Protein AF-A0AAN5DGJ1-F1 (afdb_monomer_lite)

Radius of gyration: 16.54 Å; chains: 1; bounding box: 29×53×46 Å

pLDDT: mean 71.5, std 17.16, range [38.69, 92.94]

InterPro domains:
  IPR005049 STELLO-like [PF03385] (1-122)
  IPR005049 STELLO-like [PTHR31362] (1-130)

Foldseek 3Di:
DEEEEELAAQQECQQVVCVQPVVPDVAYEYEYAQDHPDPCSVPDDGDDDPADRHPVDDGHDDDHHYHHDDCVCSVSSPNRCVSVVVVVVVVDPPDPDYDYHYPVDDDDPPDDDPPVPDDDDDPPPPPDDD

Organism: NCBI:txid1317129

Sequence (130 aa):
VAIVTSNYQWRMGMGMLQRMYEAHFGMLIFCGHYPKQGPESRNEKYPQGMAEDDYLYPHLKRPINYIDLSNEEVRQGFLMYYCLAKVEEMKLQNVKGYLMFSDDLILNFWNSIGLNVVQGTRRANVDNQW

Secondary structure (DSSP, 8-state):
-EEEEESS---S-HHHHHHHHTTTSS-EEEEEE-S-SSGGGGT----S-SSSS--SSPPPPSS-EEEEEPTTTSBTTB-TTHHHHHHHHTT-TT----EEEETT----TTS---TTS--PPPPP------

Structure (mmCIF, N/CA/C/O backbone):
data_AF-A0AAN5DGJ1-F1
#
_entry.id   AF-A0AAN5DGJ1-F1
#
loop_
_atom_site.group_PDB
_atom_site.id
_atom_site.type_symbol
_atom_site.label_atom_id
_atom_site.label_alt_id
_atom_site.label_comp_id
_atom_site.label_asym_id
_atom_site.label_entity_id
_atom_site.label_seq_id
_atom_site.pdbx_PDB_ins_code
_atom_site.Cartn_x
_atom_site.Cartn_y
_atom_site.Cartn_z
_atom_site.occupancy
_atom_site.B_iso_or_equiv
_atom_site.auth_seq_id
_atom_site.auth_comp_id
_atom_site.auth_asym_id
_atom_site.auth_atom_id
_atom_site.pdbx_PDB_model_num
ATOM 1 N N . VAL A 1 1 ? -7.997 -2.389 7.927 1.00 90.56 1 VAL A N 1
ATOM 2 C CA . VAL A 1 1 ? -7.571 -2.684 6.538 1.00 90.56 1 VAL A CA 1
ATOM 3 C C . VAL A 1 1 ? -6.070 -2.483 6.464 1.00 90.56 1 VAL A C 1
ATOM 5 O O . VAL A 1 1 ? -5.594 -1.512 7.042 1.00 90.56 1 VAL A O 1
ATOM 8 N N . ALA A 1 2 ? -5.339 -3.395 5.831 1.00 91.25 2 ALA A N 1
ATOM 9 C CA . ALA A 1 2 ? -3.913 -3.230 5.565 1.00 91.25 2 ALA A CA 1
ATOM 10 C C . ALA A 1 2 ? -3.693 -2.738 4.132 1.00 91.25 2 ALA A C 1
ATOM 12 O O . ALA A 1 2 ? -4.303 -3.266 3.202 1.00 91.25 2 ALA A O 1
ATOM 13 N N . ILE A 1 3 ? -2.823 -1.746 3.974 1.00 92.06 3 ILE A N 1
ATOM 14 C CA . ILE A 1 3 ? -2.438 -1.154 2.694 1.00 92.06 3 ILE A CA 1
ATOM 15 C C . ILE A 1 3 ? -0.947 -1.425 2.517 1.00 92.06 3 ILE A C 1
ATOM 17 O O . ILE A 1 3 ? -0.132 -0.863 3.240 1.00 92.06 3 ILE A O 1
ATOM 21 N N . VAL A 1 4 ? -0.587 -2.310 1.598 1.00 90.44 4 VAL A N 1
ATOM 22 C CA . VAL A 1 4 ? 0.808 -2.643 1.294 1.00 90.44 4 VAL A CA 1
ATOM 23 C C . VAL A 1 4 ? 1.214 -1.841 0.068 1.00 90.44 4 VAL A C 1
ATOM 25 O O . VAL A 1 4 ? 0.633 -2.027 -1.001 1.00 90.44 4 VAL A O 1
ATOM 28 N N . THR A 1 5 ? 2.186 -0.948 0.214 1.00 88.25 5 THR A N 1
ATOM 29 C CA . THR A 1 5 ? 2.639 -0.069 -0.866 1.00 88.25 5 THR A CA 1
ATOM 30 C C . THR A 1 5 ? 4.012 -0.458 -1.370 1.00 88.25 5 THR A C 1
ATOM 32 O O . THR A 1 5 ? 4.842 -0.849 -0.562 1.00 88.25 5 THR A O 1
ATOM 35 N N . SER A 1 6 ? 4.277 -0.281 -2.662 1.00 80.69 6 SER A N 1
ATOM 36 C CA . SER A 1 6 ? 5.645 -0.259 -3.184 1.00 80.69 6 SER A CA 1
ATOM 37 C C . SER A 1 6 ? 5.892 1.022 -3.958 1.00 80.69 6 SER A C 1
ATOM 39 O O . SER A 1 6 ? 5.041 1.453 -4.740 1.00 80.69 6 SER A O 1
ATOM 41 N N . ASN A 1 7 ? 7.041 1.649 -3.706 1.00 74.75 7 ASN A N 1
ATOM 42 C CA . ASN A 1 7 ? 7.464 2.848 -4.426 1.00 74.75 7 ASN A CA 1
ATOM 43 C C . ASN A 1 7 ? 8.010 2.530 -5.830 1.00 74.75 7 ASN A C 1
ATOM 45 O O . ASN A 1 7 ? 8.073 3.421 -6.683 1.00 74.75 7 ASN A O 1
ATOM 49 N N . TYR A 1 8 ? 8.338 1.264 -6.085 1.00 70.56 8 TYR A N 1
ATOM 50 C CA . TYR A 1 8 ? 8.698 0.736 -7.392 1.00 70.56 8 TYR A CA 1
ATOM 51 C C . TYR A 1 8 ? 7.604 -0.181 -7.945 1.00 70.56 8 TYR A C 1
ATOM 53 O O . TYR A 1 8 ? 6.603 -0.495 -7.303 1.00 70.56 8 TYR A O 1
ATOM 61 N N . GLN A 1 9 ? 7.789 -0.603 -9.192 1.00 71.81 9 GLN A N 1
ATOM 62 C CA . GLN A 1 9 ? 6.912 -1.591 -9.802 1.00 71.81 9 GLN A CA 1
ATOM 63 C C . GLN A 1 9 ? 7.001 -2.919 -9.037 1.00 71.81 9 GLN A C 1
ATOM 65 O O . GLN A 1 9 ? 8.098 -3.445 -8.832 1.00 71.81 9 GLN A O 1
ATOM 70 N N . TRP A 1 10 ? 5.849 -3.505 -8.706 1.00 74.00 10 TRP A N 1
ATOM 71 C CA . TRP A 1 10 ? 5.782 -4.854 -8.148 1.00 74.00 10 TRP A CA 1
ATOM 72 C C . TRP A 1 10 ? 6.399 -5.873 -9.113 1.00 74.00 10 TRP A C 1
ATOM 74 O O . TRP A 1 10 ? 5.901 -6.074 -10.221 1.00 74.00 10 TRP A O 1
ATOM 84 N N . ARG A 1 11 ? 7.487 -6.517 -8.682 1.00 68.00 11 ARG A N 1
ATOM 85 C CA . ARG A 1 11 ? 8.168 -7.585 -9.438 1.00 68.00 11 ARG A CA 1
ATOM 86 C C . ARG A 1 11 ? 8.153 -8.935 -8.729 1.00 68.00 11 ARG A C 1
ATOM 88 O O . ARG A 1 11 ? 8.169 -9.960 -9.394 1.00 68.00 11 ARG A O 1
ATOM 95 N N . MET A 1 12 ? 8.122 -8.933 -7.399 1.00 72.88 12 MET A N 1
ATOM 96 C CA . MET A 1 12 ? 8.199 -10.136 -6.571 1.00 72.88 12 MET A CA 1
ATOM 97 C C . MET A 1 12 ? 7.623 -9.879 -5.174 1.00 72.88 12 MET A C 1
ATOM 99 O O . MET A 1 12 ? 7.368 -8.737 -4.792 1.00 72.88 12 MET A O 1
ATOM 103 N N . GLY A 1 13 ? 7.411 -10.941 -4.404 1.00 79.12 13 GLY A N 1
ATOM 104 C CA . GLY A 1 13 ? 7.112 -10.900 -2.974 1.00 79.12 13 GLY A CA 1
ATOM 105 C C . GLY A 1 13 ? 5.645 -10.654 -2.625 1.00 79.12 13 GLY A C 1
ATOM 106 O O . GLY A 1 13 ? 5.245 -10.944 -1.498 1.00 79.12 13 GLY A O 1
ATOM 107 N N . MET A 1 14 ? 4.798 -10.210 -3.562 1.00 82.88 14 MET A N 1
ATOM 108 C CA . MET A 1 14 ? 3.378 -9.937 -3.278 1.00 82.88 14 MET A CA 1
ATOM 109 C C . MET A 1 14 ? 2.653 -11.153 -2.697 1.00 82.88 14 MET A C 1
ATOM 111 O O . MET A 1 14 ? 1.859 -11.013 -1.771 1.00 82.88 14 MET A O 1
ATOM 115 N N . GLY A 1 15 ? 2.921 -12.359 -3.207 1.00 83.88 15 GLY A N 1
ATOM 116 C CA . GLY A 1 15 ? 2.281 -13.570 -2.696 1.00 83.88 15 GLY A CA 1
ATOM 117 C C . GLY A 1 15 ? 2.781 -13.990 -1.308 1.00 83.88 15 GLY A C 1
ATOM 118 O O . GLY A 1 15 ? 2.012 -14.563 -0.529 1.00 83.88 15 GLY A O 1
ATOM 119 N N . MET A 1 16 ? 4.023 -13.654 -0.949 1.00 85.56 16 MET A N 1
ATOM 120 C CA . MET A 1 16 ? 4.521 -13.781 0.424 1.00 85.56 16 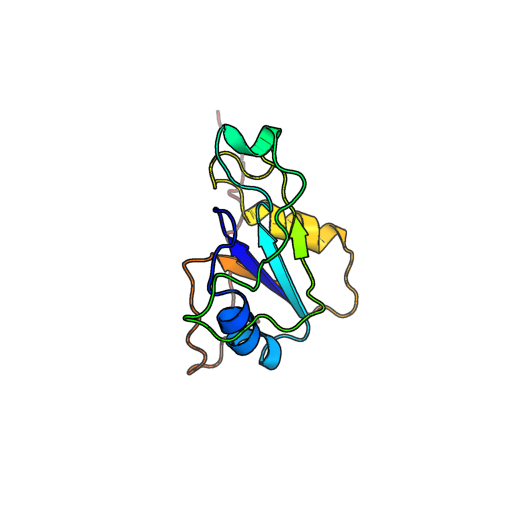MET A CA 1
ATOM 121 C C . MET A 1 16 ? 3.820 -12.774 1.343 1.00 85.56 16 MET A C 1
ATOM 123 O O . MET A 1 16 ? 3.233 -13.177 2.345 1.00 85.56 16 MET A O 1
ATOM 127 N N . LEU A 1 17 ? 3.803 -11.489 0.971 1.00 87.62 17 LEU A N 1
ATOM 128 C CA . LEU A 1 17 ? 3.156 -10.421 1.745 1.00 87.62 17 LEU A CA 1
ATOM 129 C C . LEU A 1 17 ? 1.654 -10.680 1.918 1.00 87.62 17 LEU A C 1
ATOM 131 O O . LEU A 1 17 ? 1.107 -10.459 2.996 1.00 87.62 17 LEU A O 1
ATOM 135 N N . GLN A 1 18 ? 0.996 -11.230 0.893 1.00 88.50 18 GLN A N 1
ATOM 136 C CA . GLN A 1 18 ? -0.388 -11.680 0.989 1.00 88.50 18 GLN A CA 1
ATOM 137 C C . GLN A 1 18 ? -0.549 -12.702 2.113 1.00 88.50 18 GLN A C 1
ATOM 139 O O . GLN A 1 18 ? -1.365 -12.490 3.000 1.00 88.50 18 GLN A O 1
ATOM 144 N N . ARG A 1 19 ? 0.253 -13.772 2.126 1.00 87.69 19 ARG A N 1
ATOM 145 C CA . ARG A 1 19 ? 0.164 -14.822 3.156 1.00 87.69 19 ARG A CA 1
ATOM 146 C C . ARG A 1 19 ? 0.484 -14.304 4.555 1.00 87.69 19 ARG A C 1
ATOM 148 O O . ARG A 1 19 ? -0.133 -14.752 5.514 1.00 87.69 19 ARG A O 1
ATOM 155 N N . MET A 1 20 ? 1.423 -13.367 4.668 1.00 86.56 20 MET A N 1
ATOM 156 C CA . MET A 1 20 ? 1.778 -12.764 5.951 1.00 86.56 20 MET A CA 1
ATOM 157 C C . MET A 1 20 ? 0.644 -11.919 6.528 1.00 86.56 20 MET A C 1
ATOM 159 O O . MET A 1 20 ? 0.416 -11.964 7.730 1.00 86.56 20 MET A O 1
ATOM 163 N N . TYR A 1 21 ? -0.067 -11.149 5.701 1.00 88.62 21 TYR A N 1
ATOM 164 C CA . TYR A 1 21 ? -1.018 -10.150 6.194 1.00 88.62 21 TYR A CA 1
ATOM 165 C C . TYR A 1 21 ? -2.493 -10.554 6.057 1.00 88.62 21 TYR A C 1
ATOM 167 O O . TYR A 1 21 ? -3.317 -10.062 6.829 1.00 88.62 21 TYR A O 1
ATOM 175 N N . GLU A 1 22 ? -2.855 -11.462 5.142 1.00 88.50 22 GLU A N 1
ATOM 176 C CA . GLU A 1 22 ? -4.258 -11.843 4.888 1.00 88.50 22 GLU A CA 1
ATOM 177 C C . GLU A 1 22 ? -4.955 -12.432 6.123 1.00 88.50 22 GLU A C 1
ATOM 179 O O . GLU A 1 22 ? -6.150 -12.226 6.309 1.00 88.50 22 GLU A O 1
ATOM 184 N N . ALA A 1 23 ? -4.209 -13.111 7.001 1.00 87.06 23 ALA A N 1
ATOM 185 C CA . ALA A 1 23 ? -4.751 -13.702 8.224 1.00 87.06 23 ALA A CA 1
ATOM 186 C C . ALA A 1 23 ? -4.961 -12.688 9.367 1.00 87.06 23 ALA A C 1
ATOM 188 O O . ALA A 1 23 ? -5.704 -12.966 10.307 1.00 87.06 23 ALA A O 1
ATOM 189 N N . HIS A 1 24 ? -4.310 -11.521 9.312 1.00 86.56 24 HIS A N 1
ATOM 190 C CA . HIS A 1 24 ? -4.300 -10.545 10.410 1.00 86.56 24 HIS A CA 1
ATOM 191 C C . HIS A 1 24 ? -5.187 -9.323 10.155 1.00 86.56 24 HIS A C 1
ATOM 193 O O . HIS A 1 24 ? -5.545 -8.610 11.094 1.00 86.56 24 HIS A O 1
ATOM 199 N N . PHE A 1 25 ? -5.576 -9.081 8.904 1.00 89.38 25 PHE A N 1
ATOM 200 C CA . PHE A 1 25 ? -6.410 -7.948 8.522 1.00 89.38 25 PHE A CA 1
ATOM 201 C C . PHE A 1 25 ? -7.645 -8.427 7.772 1.00 89.38 25 PHE A C 1
ATOM 203 O O . PHE A 1 25 ? -7.548 -9.226 6.852 1.00 89.38 25 PHE A O 1
ATOM 210 N N . GLY A 1 26 ? -8.810 -7.856 8.092 1.00 90.12 26 GLY A N 1
ATOM 211 C CA . GLY A 1 26 ? -10.055 -8.188 7.384 1.00 90.12 26 GLY A CA 1
ATOM 212 C C . GLY A 1 26 ? -10.056 -7.823 5.892 1.00 90.12 26 GLY A C 1
ATOM 213 O O . GLY A 1 26 ? -10.931 -8.263 5.158 1.00 90.12 26 GLY A O 1
ATOM 214 N N . MET A 1 27 ? -9.095 -7.012 5.440 1.00 92.50 27 MET A N 1
ATOM 215 C CA . MET A 1 27 ? -8.867 -6.704 4.031 1.00 92.50 27 MET A CA 1
ATOM 216 C C . MET A 1 27 ? -7.412 -6.285 3.832 1.00 92.50 27 MET A C 1
ATOM 218 O O . MET A 1 27 ? -6.890 -5.479 4.612 1.00 92.50 27 MET A O 1
ATOM 222 N N . LEU A 1 28 ? -6.808 -6.805 2.767 1.00 92.38 28 LEU A N 1
ATOM 223 C CA . LEU A 1 28 ? -5.488 -6.437 2.274 1.00 92.38 28 LEU A CA 1
ATOM 224 C C . LEU A 1 28 ? -5.640 -5.739 0.919 1.00 92.38 28 LEU A C 1
ATOM 226 O O . LEU A 1 28 ? -6.318 -6.269 0.033 1.00 92.38 28 LEU A O 1
ATOM 230 N N . ILE A 1 29 ? -5.029 -4.566 0.778 1.00 92.94 29 ILE A N 1
ATOM 231 C CA . ILE A 1 29 ? -4.995 -3.767 -0.448 1.00 92.94 29 ILE A CA 1
ATOM 232 C C . ILE A 1 29 ? -3.534 -3.570 -0.833 1.00 92.94 29 ILE A C 1
ATOM 234 O O . ILE A 1 29 ? -2.767 -2.989 -0.071 1.00 92.94 29 ILE A O 1
ATOM 238 N N . PHE A 1 30 ? -3.153 -4.045 -2.013 1.00 89.94 30 PHE A N 1
ATOM 239 C CA . PHE A 1 30 ? -1.871 -3.695 -2.612 1.00 89.94 30 PHE A CA 1
ATOM 240 C C . PHE A 1 30 ? -2.008 -2.365 -3.347 1.00 89.94 30 PHE A C 1
ATOM 242 O O . PHE A 1 30 ? -3.027 -2.105 -3.983 1.00 89.94 30 PHE A O 1
ATOM 249 N N . CYS A 1 31 ? -0.998 -1.514 -3.259 1.00 88.75 31 CYS A N 1
ATOM 250 C CA . CYS A 1 31 ? -0.992 -0.229 -3.937 1.00 88.75 31 CYS A CA 1
ATOM 251 C C . CYS A 1 31 ? 0.405 0.094 -4.469 1.00 88.75 31 CYS A C 1
ATOM 253 O O . CYS A 1 31 ? 1.413 -0.257 -3.860 1.00 88.75 31 CYS A O 1
ATOM 255 N N . GLY A 1 32 ? 0.479 0.715 -5.637 1.00 82.88 32 GLY A N 1
ATOM 256 C CA . GLY A 1 32 ? 1.745 1.056 -6.281 1.00 82.88 32 GLY A CA 1
ATOM 257 C C . GLY A 1 32 ? 1.556 1.290 -7.772 1.00 82.88 32 GLY A C 1
ATOM 258 O O . GLY A 1 32 ? 0.445 1.181 -8.289 1.00 82.88 32 GLY A O 1
ATOM 259 N N . HIS A 1 33 ? 2.642 1.605 -8.469 1.00 75.00 33 HIS A N 1
ATOM 260 C CA . HIS A 1 33 ? 2.605 1.836 -9.914 1.00 75.00 33 HIS A CA 1
ATOM 261 C C . HIS A 1 33 ? 2.674 0.510 -10.692 1.00 75.00 33 HIS A C 1
ATOM 263 O O . HIS A 1 33 ? 3.575 -0.302 -10.462 1.00 75.00 33 HIS A O 1
ATOM 269 N N . TYR A 1 34 ? 1.722 0.284 -11.604 1.00 60.84 34 TYR A N 1
ATOM 270 C CA . TYR A 1 34 ? 1.540 -0.972 -12.345 1.00 60.84 34 TYR A CA 1
ATOM 271 C C . TYR A 1 34 ? 1.740 -0.871 -13.872 1.00 60.84 34 TYR A C 1
ATOM 273 O O . TYR A 1 34 ? 1.195 -1.663 -14.646 1.00 60.84 34 TYR A O 1
ATOM 281 N N . PRO A 1 35 ? 2.556 0.063 -14.369 1.00 54.56 35 PRO A N 1
ATOM 282 C CA . PRO A 1 35 ? 3.573 -0.416 -15.320 1.00 54.56 35 PRO A CA 1
ATOM 283 C C . PRO A 1 35 ? 5.018 -0.012 -14.977 1.00 54.56 35 PRO A C 1
ATOM 285 O O . PRO A 1 35 ? 5.276 0.722 -14.031 1.00 54.56 35 PRO A O 1
ATOM 288 N N . LYS A 1 36 ? 5.997 -0.566 -15.714 1.00 50.41 36 LYS A N 1
ATOM 289 C CA . LYS A 1 36 ? 7.440 -0.290 -15.548 1.00 50.41 36 LYS A CA 1
ATOM 290 C C . LYS A 1 36 ? 7.701 1.214 -15.398 1.00 50.41 36 LYS A C 1
ATOM 292 O O . LYS A 1 36 ? 7.232 2.005 -16.207 1.00 50.41 36 LYS A O 1
ATOM 297 N N . GLN A 1 37 ? 8.529 1.615 -14.437 1.00 45.41 37 GLN A N 1
ATOM 298 C CA . GLN A 1 37 ? 9.161 2.935 -14.482 1.00 45.41 37 GLN A CA 1
ATOM 299 C C . GLN A 1 37 ? 10.378 2.834 -15.418 1.00 45.41 37 GLN A C 1
ATOM 301 O O . GLN A 1 37 ? 11.379 2.206 -15.083 1.00 45.41 37 GLN A O 1
ATOM 306 N N . GLY A 1 38 ? 10.266 3.380 -16.631 1.00 46.34 38 GLY A N 1
ATOM 307 C CA . GLY A 1 38 ? 11.339 3.403 -17.631 1.00 46.34 38 GLY A CA 1
ATOM 308 C C . GLY A 1 38 ? 10.857 3.929 -18.992 1.00 46.34 38 GLY A C 1
ATOM 309 O O . GLY A 1 38 ? 9.651 3.980 -19.219 1.00 46.34 38 GLY A O 1
ATOM 310 N N . PRO A 1 39 ? 11.752 4.315 -19.921 1.00 44.22 39 PRO A N 1
ATOM 311 C CA . PRO A 1 39 ? 11.375 4.853 -21.239 1.00 44.22 39 PRO A CA 1
ATOM 312 C C . PRO A 1 39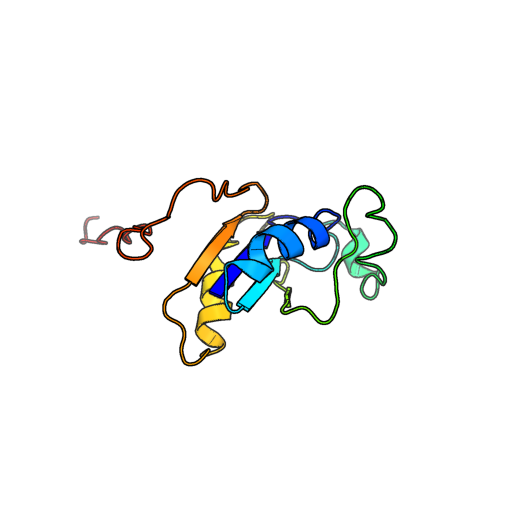 ? 10.460 3.930 -22.066 1.00 44.22 39 PRO A C 1
ATOM 314 O O . PRO A 1 39 ? 9.695 4.402 -22.906 1.00 44.22 39 PRO A O 1
ATOM 317 N N . GLU A 1 40 ? 10.519 2.623 -21.804 1.00 46.94 40 GLU A N 1
ATOM 318 C CA . GLU A 1 40 ? 9.783 1.567 -22.510 1.00 46.94 40 GLU A CA 1
ATOM 319 C C . GLU A 1 40 ? 8.325 1.402 -22.047 1.00 46.94 40 GLU A C 1
ATOM 321 O O . GLU A 1 40 ? 7.522 0.774 -22.737 1.00 46.94 40 GLU A O 1
ATOM 326 N N . SER A 1 41 ? 7.939 2.026 -20.929 1.00 47.00 41 SER A N 1
ATOM 327 C CA . SER A 1 41 ? 6.577 1.949 -20.376 1.00 47.00 41 SER A CA 1
ATOM 328 C C . SER A 1 41 ? 5.505 2.599 -21.250 1.00 47.00 41 SER A C 1
ATOM 330 O O . SER A 1 41 ? 4.314 2.390 -21.036 1.00 47.00 41 SER A O 1
ATOM 332 N N . ARG A 1 42 ? 5.921 3.364 -22.266 1.00 49.53 42 ARG A N 1
ATOM 333 C CA . ARG A 1 42 ? 5.032 3.990 -23.254 1.00 49.53 42 ARG A CA 1
ATOM 334 C C . ARG A 1 42 ? 4.505 3.011 -24.305 1.00 49.53 42 ARG A C 1
ATOM 336 O O . ARG A 1 42 ? 3.520 3.331 -24.963 1.00 49.53 42 ARG A O 1
ATOM 343 N N . ASN A 1 43 ? 5.154 1.855 -24.477 1.00 46.22 43 ASN A N 1
ATOM 344 C CA . ASN A 1 43 ? 4.921 0.964 -25.619 1.00 46.22 43 ASN A CA 1
ATOM 345 C C . ASN A 1 43 ? 4.386 -0.425 -25.235 1.00 46.22 43 ASN A C 1
ATOM 347 O O . ASN A 1 43 ? 3.881 -1.139 -26.101 1.00 46.22 43 ASN A O 1
ATOM 351 N N . GLU A 1 44 ? 4.460 -0.822 -23.964 1.00 43.81 44 GLU A N 1
ATOM 352 C CA . GLU A 1 44 ? 3.925 -2.106 -23.505 1.00 43.81 44 GLU A CA 1
ATOM 353 C C . GLU A 1 44 ? 2.467 -1.940 -23.050 1.00 43.81 44 GLU A C 1
ATOM 355 O O . GLU A 1 44 ? 2.174 -1.289 -22.047 1.00 43.81 44 GLU A O 1
ATOM 360 N N . LYS A 1 45 ? 1.525 -2.564 -23.776 1.00 45.00 45 LYS A N 1
ATOM 361 C CA . LYS A 1 45 ? 0.200 -2.863 -23.217 1.00 45.00 45 LYS A CA 1
ATOM 362 C C . LYS A 1 45 ? 0.427 -3.790 -22.029 1.00 45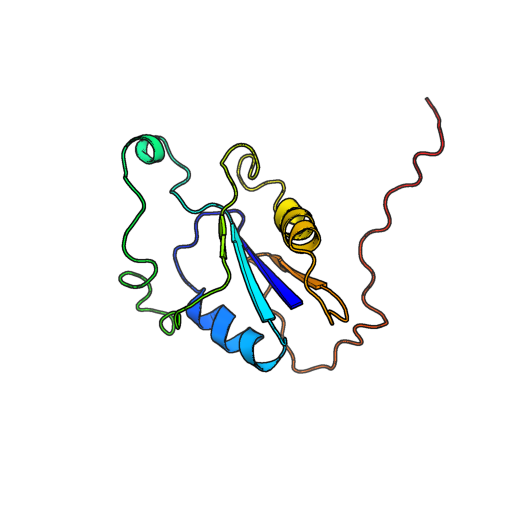.00 45 LYS A C 1
ATOM 364 O O . LYS A 1 45 ? 0.785 -4.936 -22.257 1.00 45.00 45 LYS A O 1
ATOM 369 N N . TYR A 1 46 ? 0.219 -3.253 -20.828 1.00 49.22 46 TYR A N 1
ATOM 370 C CA . TYR A 1 46 ? -0.030 -3.926 -19.548 1.00 49.22 46 TYR A CA 1
ATOM 371 C C . TYR A 1 46 ? 0.640 -5.303 -19.392 1.00 49.22 46 TYR A C 1
ATOM 373 O O . TYR A 1 46 ? 0.183 -6.261 -20.019 1.00 49.22 46 TYR A O 1
ATOM 381 N N . PRO A 1 47 ? 1.655 -5.474 -18.529 1.00 44.34 47 PRO A N 1
ATOM 382 C CA . PRO A 1 47 ? 2.296 -6.773 -18.399 1.00 44.34 47 PRO A CA 1
ATOM 383 C C . PRO A 1 47 ? 1.288 -7.825 -17.916 1.00 44.34 47 PRO A C 1
ATOM 385 O O . PRO A 1 47 ? 0.788 -7.780 -16.788 1.00 44.34 47 PRO A O 1
ATOM 388 N N . GLN A 1 48 ? 1.008 -8.797 -18.786 1.00 41.16 48 GLN A N 1
ATOM 389 C CA . GLN A 1 48 ? 0.563 -10.113 -18.354 1.00 41.16 48 GLN A CA 1
ATOM 390 C C . GLN A 1 48 ? 1.644 -10.682 -17.428 1.00 41.16 48 GLN A C 1
ATOM 392 O O . GLN A 1 48 ? 2.829 -10.565 -17.718 1.00 41.16 48 GLN A O 1
ATOM 397 N N . GLY A 1 49 ? 1.232 -11.278 -16.309 1.00 47.94 49 GLY A N 1
ATOM 398 C CA . GLY A 1 49 ? 2.148 -11.997 -15.423 1.00 47.94 49 GLY A CA 1
ATOM 399 C C . GLY A 1 49 ? 2.721 -11.175 -14.265 1.00 47.94 49 GLY A C 1
ATOM 400 O O . GLY A 1 49 ? 3.913 -10.920 -14.209 1.00 47.94 49 GLY A O 1
ATOM 401 N N . MET A 1 50 ? 1.912 -10.907 -13.231 1.00 50.28 50 MET A N 1
ATOM 402 C CA . MET A 1 50 ? 2.453 -10.819 -11.853 1.00 50.28 50 MET A CA 1
ATOM 403 C C . MET A 1 50 ? 2.597 -12.218 -11.223 1.00 50.28 50 MET A C 1
ATOM 405 O O . MET A 1 50 ? 2.238 -12.419 -10.065 1.00 50.28 50 MET A O 1
ATOM 409 N N . ALA A 1 51 ? 2.966 -13.228 -12.008 1.00 46.25 51 ALA A N 1
ATOM 410 C CA . ALA A 1 51 ? 2.943 -14.617 -11.550 1.00 46.25 51 ALA A CA 1
ATOM 411 C C . ALA A 1 51 ? 4.046 -15.493 -12.145 1.00 46.25 51 ALA A C 1
ATOM 413 O O . ALA A 1 51 ? 4.406 -16.470 -11.497 1.00 46.25 51 ALA A O 1
ATOM 414 N N . GLU A 1 52 ? 4.566 -15.175 -13.334 1.00 48.09 52 GLU A N 1
ATOM 415 C CA . GLU A 1 52 ? 5.483 -16.094 -14.020 1.00 48.09 52 GLU A CA 1
ATOM 416 C C . GLU A 1 52 ? 6.934 -15.980 -13.524 1.00 48.09 52 GLU A C 1
ATOM 418 O O . GLU A 1 52 ? 7.602 -17.004 -13.419 1.00 48.09 52 GLU A O 1
ATOM 423 N N . ASP A 1 53 ? 7.384 -14.792 -13.097 1.00 50.47 53 ASP A N 1
ATOM 424 C CA . ASP A 1 53 ? 8.794 -14.571 -12.721 1.00 50.47 53 ASP A CA 1
ATOM 425 C C . ASP A 1 53 ? 9.094 -14.669 -11.215 1.00 50.47 53 ASP A C 1
ATOM 427 O O . ASP A 1 53 ? 10.259 -14.705 -10.816 1.00 50.47 53 ASP A O 1
ATOM 431 N N . ASP A 1 54 ? 8.075 -14.748 -10.356 1.00 59.69 54 ASP A N 1
ATOM 432 C CA . ASP A 1 54 ? 8.279 -14.892 -8.910 1.00 59.69 54 ASP A CA 1
ATOM 433 C C . ASP A 1 54 ? 8.262 -16.369 -8.491 1.00 59.69 54 ASP A C 1
ATOM 435 O O . ASP A 1 54 ? 7.342 -16.843 -7.826 1.00 59.69 54 ASP A O 1
ATOM 439 N N . TYR A 1 55 ? 9.273 -17.119 -8.937 1.00 62.16 55 TYR A N 1
ATOM 440 C CA . TYR A 1 55 ? 9.473 -18.525 -8.555 1.00 62.16 55 TYR A CA 1
ATOM 441 C C . TYR A 1 55 ? 10.087 -18.682 -7.156 1.00 62.16 55 TYR A C 1
ATOM 443 O O . TYR A 1 55 ? 10.083 -19.779 -6.596 1.00 62.16 55 TYR A O 1
ATOM 451 N N . LEU A 1 56 ? 10.649 -17.602 -6.602 1.00 73.12 56 LEU A N 1
ATOM 452 C CA . LEU A 1 56 ? 11.304 -17.601 -5.294 1.00 73.12 56 LEU A CA 1
ATOM 453 C C . LEU A 1 56 ? 10.304 -17.458 -4.147 1.00 73.12 56 LEU A C 1
ATOM 455 O O . LEU A 1 56 ? 10.573 -17.946 -3.048 1.00 73.12 56 LEU A O 1
ATOM 459 N N . TYR A 1 57 ? 9.157 -16.821 -4.391 1.00 79.12 57 TYR A N 1
ATOM 460 C CA . TYR A 1 57 ? 8.115 -16.661 -3.390 1.00 79.12 57 TYR A CA 1
ATOM 461 C C . TYR A 1 57 ? 6.832 -17.406 -3.751 1.00 79.12 57 TYR A C 1
ATOM 463 O O . TYR A 1 57 ? 6.554 -17.714 -4.908 1.00 79.12 57 TYR A O 1
ATOM 471 N N . PRO A 1 58 ? 5.996 -17.706 -2.744 1.00 82.12 58 PRO A N 1
ATOM 472 C CA . PRO A 1 58 ? 4.720 -18.344 -2.997 1.00 82.12 58 PRO A CA 1
ATOM 473 C C . PRO A 1 58 ? 3.843 -17.507 -3.938 1.00 82.12 58 PRO A C 1
ATOM 475 O O . PRO A 1 58 ? 3.641 -16.318 -3.695 1.00 82.12 58 PRO A O 1
ATOM 478 N N . HIS A 1 59 ? 3.239 -18.140 -4.947 1.00 78.94 59 HIS A N 1
ATOM 479 C CA . HIS A 1 59 ? 2.407 -17.444 -5.933 1.00 78.94 59 HIS A CA 1
ATOM 480 C C . HIS A 1 59 ? 1.283 -16.622 -5.295 1.00 78.94 59 HIS A C 1
ATOM 482 O O . HIS A 1 59 ? 0.639 -17.062 -4.331 1.00 78.94 59 HIS A O 1
ATOM 488 N N . LEU A 1 60 ? 1.026 -15.442 -5.859 1.00 80.25 60 LEU A N 1
ATOM 489 C CA . LEU A 1 60 ? -0.061 -14.554 -5.459 1.00 80.25 60 LEU A CA 1
ATOM 490 C C . LEU A 1 60 ? -1.424 -15.202 -5.747 1.00 80.25 60 LEU A C 1
ATOM 492 O O . LEU A 1 60 ? -1.746 -15.506 -6.897 1.00 80.25 60 LEU A O 1
ATOM 496 N N . LYS A 1 61 ? -2.246 -15.394 -4.711 1.00 82.44 61 LYS A N 1
ATOM 497 C CA . LYS A 1 61 ? -3.619 -15.892 -4.861 1.00 82.44 61 LYS A CA 1
ATOM 498 C C . LYS A 1 61 ? -4.504 -14.767 -5.396 1.00 82.44 61 LYS A C 1
ATOM 500 O O . LYS A 1 61 ? -4.478 -13.658 -4.864 1.00 82.44 61 LYS A O 1
ATOM 505 N N . ARG A 1 62 ? -5.308 -15.052 -6.421 1.00 80.38 62 ARG A N 1
ATOM 506 C CA 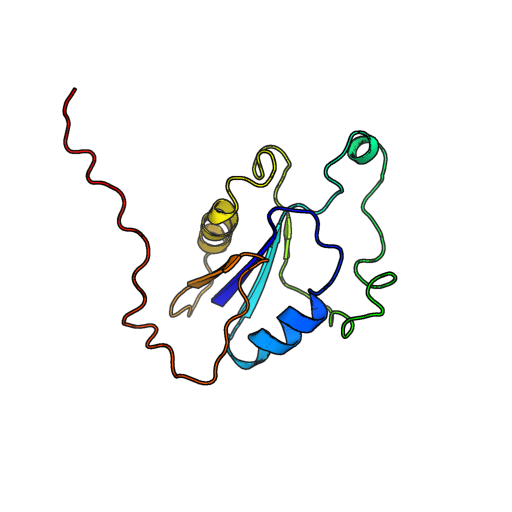. ARG A 1 62 ? -6.260 -14.107 -7.031 1.00 80.38 62 ARG A CA 1
ATOM 507 C C . ARG A 1 62 ? -7.709 -14.495 -6.700 1.00 80.38 62 ARG A C 1
ATOM 509 O O . ARG A 1 62 ? -7.961 -15.687 -6.527 1.00 80.38 62 ARG A O 1
ATOM 516 N N . PRO A 1 63 ? -8.659 -13.535 -6.663 1.00 85.50 63 PRO A N 1
ATOM 517 C CA . PRO A 1 63 ? -8.509 -12.096 -6.941 1.00 85.50 63 PRO A CA 1
ATOM 518 C C . PRO A 1 63 ? -7.795 -11.315 -5.821 1.00 85.50 63 PRO A C 1
ATOM 520 O O . PRO A 1 63 ? -7.699 -11.791 -4.694 1.00 85.50 63 PRO A O 1
ATOM 523 N N . ILE A 1 64 ? -7.291 -10.117 -6.142 1.00 84.75 64 ILE A N 1
ATOM 524 C CA . ILE A 1 64 ? -6.633 -9.199 -5.193 1.00 84.75 64 ILE A CA 1
ATOM 525 C C . ILE A 1 64 ? -7.312 -7.826 -5.216 1.00 84.75 64 ILE A C 1
ATOM 527 O O . ILE A 1 64 ? -7.822 -7.416 -6.258 1.00 84.75 64 ILE A O 1
ATOM 531 N N . ASN A 1 65 ? -7.256 -7.094 -4.100 1.00 89.75 65 ASN A N 1
ATOM 532 C CA . ASN A 1 65 ? -7.553 -5.661 -4.098 1.00 89.75 65 ASN A CA 1
ATOM 533 C C . ASN A 1 65 ? -6.272 -4.911 -4.463 1.00 89.75 65 ASN A C 1
ATOM 535 O O . ASN A 1 65 ? -5.263 -5.044 -3.765 1.00 89.75 65 ASN A O 1
ATOM 539 N N . TYR A 1 66 ? -6.314 -4.155 -5.555 1.00 87.69 66 TYR A N 1
ATOM 540 C CA . TYR A 1 66 ? -5.158 -3.437 -6.074 1.00 87.69 66 TYR A CA 1
ATOM 541 C C . TYR A 1 66 ? -5.541 -2.006 -6.448 1.00 87.69 66 TYR A C 1
ATOM 543 O O . TYR A 1 66 ? -6.548 -1.799 -7.126 1.00 87.69 66 TYR A O 1
ATOM 551 N N . ILE A 1 67 ? -4.737 -1.037 -6.017 1.00 88.81 67 ILE A N 1
ATOM 552 C CA . ILE A 1 67 ? -4.822 0.360 -6.443 1.00 88.81 67 ILE A CA 1
ATOM 553 C C . ILE A 1 67 ? -3.603 0.648 -7.311 1.00 88.81 67 ILE A C 1
ATOM 555 O O . ILE A 1 67 ? -2.472 0.639 -6.825 1.00 88.81 67 ILE A O 1
ATOM 559 N N . ASP A 1 68 ? -3.857 0.903 -8.590 1.00 84.38 68 ASP A N 1
ATOM 560 C CA . ASP A 1 68 ? -2.835 1.393 -9.504 1.00 84.38 68 ASP A CA 1
ATOM 561 C C . ASP A 1 68 ? -2.699 2.904 -9.346 1.00 84.38 68 ASP A C 1
ATOM 563 O O . ASP A 1 68 ? -3.691 3.633 -9.434 1.00 84.38 68 ASP A O 1
ATOM 567 N N . LEU A 1 69 ? -1.479 3.355 -9.079 1.00 82.81 69 LEU A N 1
ATOM 568 C CA . LEU A 1 69 ? -1.139 4.771 -9.069 1.00 82.81 69 LEU A CA 1
ATOM 569 C C . LEU A 1 69 ? -0.510 5.155 -10.405 1.00 82.81 69 LEU A C 1
ATOM 571 O O . LEU A 1 69 ? 0.217 4.356 -10.976 1.00 82.81 69 LEU A O 1
ATOM 575 N N . SER A 1 70 ? -0.718 6.373 -10.896 1.00 78.56 70 SER A N 1
ATOM 576 C CA . SER A 1 70 ? -0.060 6.885 -12.105 1.00 78.56 70 SER A CA 1
ATOM 577 C C . SER A 1 70 ? 1.384 7.349 -11.847 1.00 78.56 70 SER A C 1
ATOM 579 O O . SER A 1 70 ? 1.827 7.475 -10.705 1.00 78.56 70 SER A O 1
ATOM 581 N N . ASN A 1 71 ? 2.133 7.658 -12.912 1.00 74.25 71 ASN A N 1
ATOM 582 C CA . ASN A 1 71 ? 3.480 8.239 -12.791 1.00 74.25 71 ASN A CA 1
ATOM 583 C C . ASN A 1 71 ? 3.465 9.631 -12.136 1.00 74.25 71 ASN A C 1
ATOM 585 O O . ASN A 1 71 ? 4.421 10.037 -11.480 1.00 74.25 71 ASN A O 1
ATOM 589 N N . GLU A 1 72 ? 2.386 10.384 -12.325 1.00 78.62 72 GLU A N 1
ATOM 590 C CA . GLU A 1 72 ? 2.200 11.708 -11.733 1.00 78.62 72 GLU A CA 1
ATOM 591 C C . GLU A 1 72 ? 1.873 11.612 -10.238 1.00 78.62 72 GLU A C 1
ATOM 593 O O . GLU A 1 72 ? 2.264 12.493 -9.464 1.00 78.62 72 GLU A O 1
ATOM 598 N N . GLU A 1 73 ? 1.176 10.541 -9.847 1.00 81.06 73 GLU A N 1
ATOM 599 C CA . GLU A 1 73 ? 0.822 10.206 -8.467 1.00 81.06 73 GLU A CA 1
ATOM 600 C C . GLU A 1 73 ? 2.030 9.627 -7.702 1.00 81.06 73 GLU A C 1
ATOM 602 O O . GLU A 1 73 ? 2.230 9.956 -6.534 1.00 81.06 73 GLU A O 1
ATOM 607 N N . VAL A 1 74 ? 2.882 8.842 -8.377 1.00 75.44 74 VAL A N 1
ATOM 608 C CA . VAL A 1 74 ? 4.142 8.273 -7.863 1.00 75.44 74 VAL A CA 1
ATOM 609 C C . VAL A 1 74 ? 5.333 9.007 -8.470 1.00 75.44 74 VAL A C 1
ATOM 611 O O . VAL A 1 74 ? 5.990 8.526 -9.394 1.00 75.44 74 VAL A O 1
ATOM 614 N N . ARG A 1 75 ? 5.642 10.201 -7.962 1.00 71.81 75 ARG A N 1
ATOM 615 C CA . ARG A 1 75 ? 6.763 10.991 -8.494 1.00 71.81 75 ARG A CA 1
ATOM 616 C C . ARG A 1 75 ? 8.092 10.327 -8.145 1.00 71.81 75 ARG A C 1
ATOM 618 O O . ARG A 1 75 ? 8.607 10.570 -7.066 1.00 71.81 75 ARG A O 1
ATOM 625 N N . GLN A 1 76 ? 8.655 9.517 -9.045 1.00 65.50 76 GLN A N 1
ATOM 626 C CA . GLN A 1 76 ? 9.951 8.837 -8.853 1.00 65.50 76 GLN A CA 1
ATOM 627 C C . GLN A 1 76 ? 10.014 8.005 -7.555 1.00 65.50 76 GLN A C 1
ATOM 629 O O . GLN A 1 76 ? 10.997 8.051 -6.822 1.00 65.50 76 GLN A O 1
ATOM 634 N N . GLY A 1 77 ? 8.927 7.303 -7.224 1.00 63.69 77 GLY A N 1
ATOM 635 C CA . GLY A 1 77 ? 8.824 6.524 -5.983 1.00 63.69 77 GLY A CA 1
ATOM 636 C C . GLY A 1 77 ? 8.522 7.346 -4.721 1.00 63.69 77 GLY A C 1
ATOM 637 O O . GLY A 1 77 ? 8.289 6.787 -3.650 1.00 63.69 77 GLY A O 1
ATOM 638 N N . PHE A 1 78 ? 8.442 8.673 -4.818 1.00 65.06 78 PHE A N 1
ATOM 639 C CA . PHE A 1 78 ? 7.895 9.499 -3.745 1.00 65.06 78 PHE A CA 1
ATOM 640 C C . PHE A 1 78 ? 6.356 9.460 -3.755 1.00 65.06 78 PHE A C 1
ATOM 642 O O . PHE A 1 78 ? 5.730 9.159 -4.770 1.00 65.06 78 PHE A O 1
ATOM 649 N N . LEU A 1 79 ? 5.748 9.837 -2.622 1.00 72.69 79 LEU A N 1
ATOM 650 C CA . LEU A 1 79 ? 4.298 10.030 -2.442 1.00 72.69 79 LEU A CA 1
ATOM 651 C C . LEU A 1 79 ? 3.434 8.757 -2.297 1.00 72.69 79 LEU A C 1
ATOM 653 O O . LEU A 1 79 ? 2.227 8.817 -2.515 1.00 72.69 79 LEU A O 1
ATOM 657 N N . MET A 1 80 ? 3.979 7.626 -1.819 1.00 76.56 80 MET A N 1
ATOM 658 C CA . MET A 1 80 ? 3.167 6.411 -1.554 1.00 76.56 80 MET A CA 1
ATOM 659 C C . MET A 1 80 ? 2.059 6.588 -0.524 1.00 76.56 80 MET A C 1
ATOM 661 O O . MET A 1 80 ? 1.077 5.849 -0.539 1.00 76.56 80 MET A O 1
ATOM 665 N N . TYR A 1 81 ? 2.143 7.615 0.322 1.00 77.06 81 TYR A N 1
ATOM 666 C CA . TYR A 1 81 ? 1.040 7.988 1.207 1.00 77.06 81 TYR A CA 1
ATOM 667 C C . TYR A 1 81 ? -0.245 8.349 0.444 1.00 77.06 81 TYR A C 1
ATOM 669 O O . TYR A 1 81 ? -1.321 8.362 1.037 1.00 77.06 81 TYR A O 1
ATOM 677 N N . TYR A 1 82 ? -0.171 8.600 -0.866 1.00 86.75 82 TYR A N 1
ATOM 678 C CA . TYR A 1 82 ? -1.349 8.802 -1.699 1.00 86.75 82 TYR A CA 1
ATOM 679 C C . TYR A 1 82 ? -2.242 7.552 -1.793 1.00 86.75 82 TYR A C 1
ATOM 681 O O . TYR A 1 82 ? -3.460 7.680 -1.908 1.00 86.75 82 TYR A O 1
ATOM 689 N N . CYS A 1 83 ? -1.683 6.353 -1.595 1.00 88.06 83 CYS A N 1
ATOM 690 C CA . CYS A 1 83 ? -2.461 5.126 -1.412 1.00 88.06 83 CYS A CA 1
ATOM 691 C C . CYS A 1 83 ? -3.465 5.238 -0.259 1.00 88.06 83 CYS A C 1
ATOM 693 O O . CYS A 1 83 ? -4.596 4.776 -0.381 1.00 88.06 83 CYS A O 1
ATOM 695 N N . LEU A 1 84 ? -3.081 5.882 0.850 1.00 88.75 84 LEU A N 1
ATOM 696 C CA . LEU A 1 84 ? -3.977 6.075 1.989 1.00 88.75 84 LEU A CA 1
ATOM 697 C C . LEU A 1 84 ? -5.155 6.986 1.620 1.00 88.75 84 LEU A C 1
ATOM 699 O O . LEU A 1 84 ? -6.287 6.688 1.984 1.00 88.75 84 LEU A O 1
ATOM 703 N N . ALA A 1 85 ? -4.900 8.050 0.852 1.00 89.19 85 ALA A N 1
ATOM 704 C CA . ALA A 1 85 ? -5.951 8.941 0.363 1.00 89.19 85 ALA A CA 1
ATOM 705 C C . ALA A 1 85 ? -6.937 8.205 -0.562 1.00 89.19 85 ALA A C 1
ATOM 707 O O . ALA A 1 85 ? -8.144 8.293 -0.358 1.00 89.19 85 ALA A O 1
ATOM 708 N N . LYS A 1 86 ? -6.435 7.405 -1.513 1.00 91.81 86 LYS A N 1
ATOM 709 C CA . LYS A 1 86 ? -7.277 6.594 -2.412 1.00 91.81 86 LYS A CA 1
ATOM 710 C C . LYS A 1 86 ? -8.129 5.580 -1.649 1.00 91.81 86 LYS A C 1
ATOM 712 O O . LYS A 1 86 ? -9.302 5.410 -1.962 1.00 91.81 86 LYS A O 1
ATOM 717 N N . VAL A 1 87 ? -7.562 4.913 -0.642 1.00 91.56 87 VAL A N 1
ATOM 718 C CA . VAL A 1 87 ? -8.315 3.955 0.184 1.00 91.56 87 VAL A CA 1
ATOM 719 C C . VAL A 1 87 ? -9.409 4.652 0.990 1.00 91.56 87 VAL A C 1
ATOM 721 O O . VAL A 1 87 ? -10.511 4.118 1.100 1.00 91.56 87 VAL A O 1
ATOM 724 N N . GLU A 1 88 ? -9.148 5.853 1.504 1.00 88.25 88 GLU A N 1
ATOM 725 C CA . GLU A 1 88 ? -10.172 6.643 2.192 1.00 88.25 88 GLU A CA 1
ATOM 726 C C . GLU A 1 88 ? -11.323 7.033 1.244 1.00 88.25 88 GLU A C 1
ATOM 728 O O . GLU A 1 88 ? -12.500 6.945 1.605 1.00 88.25 88 GLU A O 1
ATOM 733 N N . GLU A 1 89 ? -11.013 7.363 -0.014 1.00 90.62 89 GLU A N 1
ATOM 734 C CA . GLU A 1 89 ? -12.009 7.663 -1.054 1.00 90.62 89 GLU A CA 1
ATOM 735 C C . GLU A 1 89 ? -12.891 6.460 -1.431 1.00 90.62 89 GLU A C 1
ATOM 737 O O . GLU A 1 89 ? -14.021 6.653 -1.887 1.00 90.62 89 GLU A O 1
ATOM 742 N N . MET A 1 90 ? -12.438 5.224 -1.185 1.00 92.00 90 MET A N 1
ATOM 743 C CA . MET A 1 90 ? -13.244 4.014 -1.408 1.00 92.00 90 MET A CA 1
ATOM 744 C C . MET A 1 90 ? -14.424 3.891 -0.431 1.00 92.00 90 MET A C 1
ATOM 746 O O . MET A 1 90 ? -15.310 3.067 -0.659 1.00 92.00 90 MET A O 1
ATOM 750 N N . LYS A 1 91 ? -14.454 4.687 0.653 1.00 89.88 91 LYS A N 1
ATOM 751 C CA . LYS A 1 91 ? -15.538 4.716 1.656 1.00 89.88 91 LYS A CA 1
ATOM 752 C C . LYS A 1 91 ? -15.907 3.325 2.184 1.00 89.88 91 LYS A C 1
ATOM 754 O O . LYS A 1 91 ? -17.087 2.982 2.317 1.00 89.88 91 LYS A O 1
ATOM 759 N N . LEU A 1 92 ? -14.889 2.520 2.488 1.00 92.00 92 LEU A N 1
ATOM 760 C CA . LEU A 1 92 ? -15.065 1.179 3.041 1.00 92.00 92 LEU A CA 1
ATOM 761 C C . LEU A 1 92 ? -15.835 1.242 4.367 1.00 92.00 92 LEU A C 1
ATOM 763 O O . LEU A 1 92 ? -15.492 1.993 5.277 1.00 92.00 92 LEU A O 1
ATOM 767 N N . GLN A 1 93 ? -16.889 0.438 4.477 1.00 92.62 93 GLN A N 1
ATOM 768 C CA . GLN A 1 93 ? -17.735 0.391 5.669 1.00 92.62 93 GLN A CA 1
ATOM 769 C C . GLN A 1 93 ? -17.165 -0.577 6.712 1.00 92.62 93 GLN A C 1
ATOM 771 O O . GLN A 1 93 ? -16.453 -1.522 6.376 1.00 92.62 93 GLN A O 1
ATOM 776 N N . ASN A 1 94 ? -17.514 -0.369 7.986 1.00 89.88 94 ASN A N 1
ATOM 777 C CA . ASN A 1 94 ? -17.111 -1.230 9.109 1.00 89.88 94 ASN A CA 1
ATOM 778 C C . ASN A 1 94 ? -15.584 -1.362 9.302 1.00 89.88 94 ASN A C 1
ATOM 780 O O . ASN A 1 94 ? -15.091 -2.375 9.805 1.00 89.88 94 ASN A O 1
ATOM 784 N N . VAL A 1 95 ? -14.819 -0.334 8.926 1.00 87.81 95 VAL A N 1
ATOM 785 C CA . VAL A 1 95 ? -13.366 -0.294 9.116 1.00 87.81 95 VAL A CA 1
ATOM 786 C C . VAL A 1 95 ? -13.024 0.318 10.475 1.00 87.81 95 VAL A C 1
ATOM 788 O O . VAL A 1 95 ? -13.357 1.464 10.751 1.00 87.81 95 VAL A O 1
ATOM 791 N N . LYS A 1 96 ? -12.314 -0.437 11.325 1.00 85.56 96 LYS A N 1
ATOM 792 C CA . LYS A 1 96 ? -11.799 0.064 12.619 1.00 85.56 96 LYS A CA 1
ATOM 793 C C . LYS A 1 96 ? -10.586 0.991 12.481 1.00 85.56 96 LYS A C 1
ATOM 795 O O . LYS A 1 96 ? -10.279 1.733 13.403 1.00 85.56 96 LYS A O 1
ATOM 800 N N . GLY A 1 97 ? -9.870 0.895 11.366 1.00 84.38 97 GLY A N 1
ATOM 801 C CA . GLY A 1 97 ? -8.666 1.669 11.089 1.00 84.38 97 GLY A CA 1
ATOM 802 C C . GLY A 1 97 ? -7.874 1.113 9.907 1.00 84.38 97 GLY A C 1
ATOM 803 O O . GLY A 1 97 ? -8.103 -0.020 9.448 1.00 84.38 97 GLY A O 1
ATOM 804 N N . TYR A 1 98 ? -6.930 1.921 9.434 1.00 87.06 98 TYR A N 1
ATOM 805 C CA . TYR A 1 98 ? -6.017 1.605 8.341 1.00 87.06 98 TYR A CA 1
ATOM 806 C C . TYR A 1 98 ? -4.596 1.478 8.871 1.00 87.06 98 TYR A C 1
ATOM 808 O O . TYR A 1 98 ? -4.170 2.267 9.711 1.00 87.06 98 TYR A O 1
ATOM 816 N N . LEU A 1 99 ? -3.864 0.493 8.363 1.00 86.75 99 LEU A N 1
ATOM 817 C CA . LEU A 1 99 ? -2.437 0.353 8.602 1.00 86.75 99 LEU A CA 1
ATOM 818 C C . LEU A 1 99 ? -1.744 0.278 7.247 1.00 86.75 99 LEU A C 1
ATOM 820 O O . LEU A 1 99 ? -2.100 -0.566 6.427 1.00 86.75 99 LEU A O 1
ATOM 824 N N . MET A 1 100 ? -0.809 1.190 7.000 1.00 86.44 100 MET A N 1
ATOM 825 C CA . MET A 1 100 ? -0.066 1.253 5.746 1.00 86.44 100 MET A CA 1
ATOM 826 C C . MET A 1 100 ? 1.364 0.763 5.971 1.00 86.44 100 MET A C 1
ATOM 828 O O . MET A 1 100 ? 2.043 1.227 6.886 1.00 86.44 100 MET A O 1
ATOM 832 N N . PHE A 1 101 ? 1.806 -0.164 5.129 1.00 84.25 101 PHE A N 1
ATOM 833 C CA . PHE A 1 101 ? 3.159 -0.703 5.090 1.00 84.25 101 PHE A CA 1
ATOM 834 C C . PHE A 1 101 ? 3.835 -0.237 3.809 1.00 84.25 101 PHE A C 1
ATOM 836 O O . PHE A 1 101 ? 3.238 -0.363 2.742 1.00 84.25 101 PHE A O 1
ATOM 843 N N . SER A 1 102 ? 5.069 0.255 3.903 1.00 81.19 102 SER A N 1
ATOM 844 C CA . SER A 1 102 ? 5.924 0.363 2.717 1.00 81.19 102 SER A CA 1
ATOM 845 C C . SER A 1 102 ? 6.560 -0.991 2.417 1.00 81.19 102 SER A C 1
ATOM 847 O O . SER A 1 102 ? 6.669 -1.836 3.300 1.00 81.19 102 SER A O 1
ATOM 849 N N . ASP A 1 103 ? 6.981 -1.175 1.180 1.00 68.44 103 ASP A N 1
ATOM 850 C CA . ASP A 1 103 ? 7.636 -2.349 0.604 1.00 68.44 103 ASP A CA 1
ATOM 851 C C . ASP A 1 103 ? 8.853 -2.848 1.382 1.00 68.44 103 ASP A C 1
ATOM 853 O O . ASP A 1 103 ? 9.075 -4.055 1.437 1.00 68.44 103 ASP A O 1
ATOM 857 N N . ASP A 1 104 ? 9.572 -1.956 2.059 1.00 67.62 104 ASP A N 1
ATOM 858 C CA . ASP A 1 1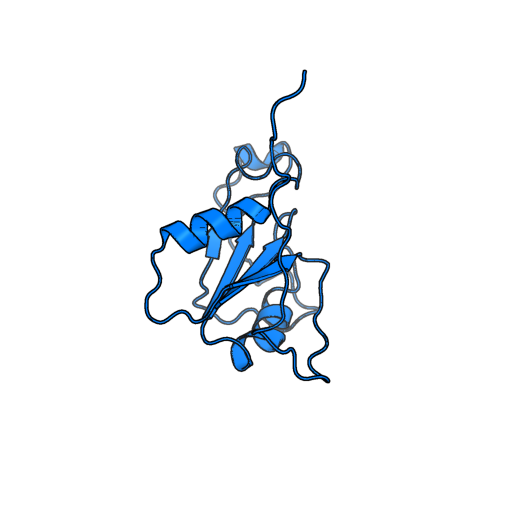04 ? 10.703 -2.326 2.918 1.00 67.62 104 ASP A CA 1
ATOM 859 C C . ASP A 1 104 ? 10.291 -2.735 4.348 1.00 67.62 104 ASP A C 1
ATOM 861 O O . ASP A 1 104 ? 11.129 -3.128 5.163 1.00 67.62 104 ASP A O 1
ATOM 865 N N . LEU A 1 105 ? 9.001 -2.641 4.693 1.00 70.31 105 LEU A N 1
ATOM 866 C CA . LEU A 1 105 ? 8.504 -2.899 6.040 1.00 70.31 105 LEU A CA 1
ATOM 867 C C . LEU A 1 105 ? 7.856 -4.285 6.152 1.00 70.31 105 LEU A C 1
ATOM 869 O O . LEU A 1 105 ? 6.688 -4.501 5.819 1.00 70.31 105 LEU A O 1
ATOM 873 N N . ILE A 1 106 ? 8.610 -5.214 6.733 1.00 67.56 106 ILE A N 1
ATOM 874 C CA . ILE A 1 106 ? 8.107 -6.515 7.177 1.00 67.56 106 ILE A CA 1
ATOM 875 C C . ILE A 1 106 ? 7.760 -6.412 8.663 1.00 67.56 106 ILE A C 1
ATOM 877 O O . ILE A 1 106 ? 8.645 -6.242 9.505 1.00 67.56 106 ILE A O 1
ATOM 881 N N . LEU A 1 107 ? 6.471 -6.519 9.002 1.00 65.00 107 LEU A N 1
ATOM 882 C CA . LEU A 1 107 ? 6.067 -6.586 10.402 1.00 65.00 107 LEU A CA 1
ATOM 883 C C . LEU A 1 107 ? 6.165 -8.002 10.950 1.00 65.00 107 LEU A C 1
ATOM 885 O O . LEU A 1 107 ? 5.698 -8.987 10.386 1.00 65.00 107 LEU A O 1
ATOM 889 N N . ASN A 1 108 ? 6.747 -8.042 12.132 1.00 59.88 108 ASN A N 1
ATOM 890 C CA . ASN A 1 108 ? 7.070 -9.222 12.889 1.00 59.88 108 ASN A CA 1
ATOM 891 C C . ASN A 1 108 ? 6.005 -9.356 13.995 1.00 59.88 108 ASN A C 1
ATOM 893 O O . ASN A 1 108 ? 6.121 -8.739 15.054 1.00 59.88 108 ASN A O 1
ATOM 897 N N . PHE A 1 109 ? 4.926 -10.104 13.731 1.00 62.34 109 PHE A N 1
ATOM 898 C CA . PHE A 1 109 ? 3.732 -10.182 14.600 1.00 62.34 109 PHE A CA 1
ATOM 899 C C . PHE A 1 109 ? 3.902 -11.042 15.867 1.00 62.34 109 PHE A C 1
ATOM 901 O O . PHE A 1 109 ? 2.923 -11.537 16.420 1.00 62.34 109 PHE A O 1
ATOM 908 N N . TRP A 1 110 ? 5.126 -11.216 16.370 1.00 59.09 110 TRP A N 1
ATOM 909 C CA . TRP A 1 110 ? 5.369 -11.929 17.633 1.00 59.09 110 TRP A CA 1
ATOM 910 C C . TRP A 1 110 ? 4.851 -11.162 18.860 1.00 59.09 110 TRP A C 1
ATOM 912 O O . TRP A 1 110 ? 4.715 -11.743 19.932 1.00 59.09 110 TRP A O 1
ATOM 922 N N . ASN A 1 111 ? 4.566 -9.864 18.707 1.00 58.75 111 ASN A N 1
ATOM 923 C CA . ASN A 1 111 ? 4.027 -8.999 19.752 1.00 58.75 111 ASN A CA 1
ATOM 924 C C . ASN A 1 111 ? 2.686 -8.404 19.317 1.00 58.75 111 ASN A C 1
ATOM 926 O O . ASN A 1 111 ? 2.513 -8.009 18.161 1.00 58.75 111 ASN A O 1
ATOM 930 N N . SER A 1 112 ? 1.744 -8.299 20.255 1.00 60.47 112 SER A N 1
ATOM 931 C CA . SER A 1 112 ? 0.480 -7.613 20.011 1.00 60.47 112 SER A CA 1
ATOM 932 C C . SER A 1 112 ? 0.734 -6.122 19.776 1.00 60.47 112 SER A C 1
ATOM 934 O O . SER A 1 112 ? 1.294 -5.417 20.614 1.00 60.47 112 SER A O 1
ATOM 936 N N . ILE A 1 113 ? 0.312 -5.620 18.617 1.00 63.91 113 ILE A N 1
ATOM 937 C CA . ILE A 1 113 ? 0.332 -4.186 18.335 1.00 63.91 113 ILE A CA 1
ATOM 938 C C . ILE A 1 113 ? -0.991 -3.620 18.840 1.00 63.91 113 ILE A C 1
ATOM 940 O O . ILE A 1 113 ? -2.058 -3.922 18.303 1.00 63.91 113 ILE A O 1
ATOM 944 N N . GLY A 1 114 ? -0.928 -2.801 19.888 1.00 60.25 114 GLY A N 1
ATOM 945 C CA . GLY A 1 114 ? -2.078 -2.040 20.360 1.00 60.25 114 GLY A CA 1
ATOM 946 C C . GLY A 1 114 ? -2.487 -1.012 19.310 1.00 60.25 114 GLY A C 1
ATOM 947 O O . GLY A 1 114 ? -1.989 0.106 19.326 1.00 60.25 114 GLY A O 1
ATOM 948 N N . LEU A 1 115 ? -3.410 -1.370 18.412 1.00 61.22 115 LEU A N 1
ATOM 949 C CA . LEU A 1 115 ? -3.897 -0.480 17.345 1.00 61.22 115 LEU A CA 1
ATOM 950 C C . LEU A 1 115 ? -4.543 0.811 17.881 1.00 61.22 115 LEU A C 1
ATOM 952 O O . LEU A 1 115 ? -4.613 1.804 17.168 1.00 61.22 115 LEU A O 1
ATOM 956 N N . ASN A 1 116 ? -4.940 0.819 19.155 1.00 58.12 116 ASN A N 1
ATOM 957 C CA . ASN A 1 116 ? -5.443 1.995 19.871 1.00 58.12 116 ASN A CA 1
ATOM 958 C C . ASN A 1 116 ? -4.331 2.995 20.263 1.00 58.12 116 ASN A C 1
ATOM 960 O O . ASN A 1 116 ? -4.633 4.085 20.735 1.00 58.12 116 ASN A O 1
ATOM 964 N N . VAL A 1 117 ? -3.059 2.606 20.122 1.00 54.56 117 VAL A N 1
ATOM 965 C CA . VAL A 1 117 ? -1.857 3.356 20.539 1.00 54.56 117 VAL A CA 1
ATOM 966 C C . VAL A 1 117 ? -0.946 3.657 19.335 1.00 54.56 117 VAL A C 1
ATOM 968 O O . VAL A 1 117 ? 0.092 4.297 19.475 1.00 54.56 117 VAL A O 1
ATOM 971 N N . VAL A 1 118 ? -1.331 3.242 18.121 1.00 49.88 118 VAL A N 1
ATOM 972 C CA . VAL A 1 118 ? -0.577 3.560 16.902 1.00 49.88 118 VAL A CA 1
ATOM 973 C C . VAL A 1 118 ? -0.767 5.040 16.560 1.00 49.88 118 VAL A C 1
ATOM 975 O O . VAL A 1 118 ? -1.817 5.471 16.087 1.00 49.88 118 VAL A O 1
ATOM 978 N N . GLN A 1 119 ? 0.284 5.816 16.821 1.00 48.22 119 GLN A N 1
ATOM 979 C CA . GLN A 1 119 ? 0.427 7.221 16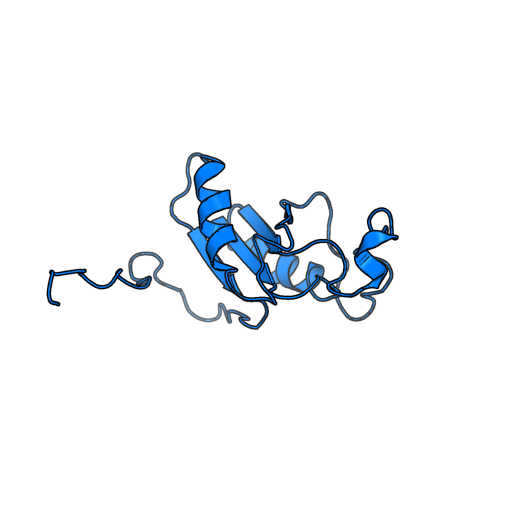.462 1.00 48.22 119 GLN A CA 1
ATOM 980 C C . GLN A 1 119 ? 0.908 7.343 15.009 1.00 48.22 119 GLN A C 1
ATOM 982 O O . GLN A 1 119 ? 2.021 6.942 14.677 1.00 48.22 119 GLN A O 1
ATOM 987 N N . GLY A 1 120 ? 0.073 7.924 14.146 1.00 51.47 120 GLY A N 1
ATOM 988 C CA . GLY A 1 120 ? 0.505 8.499 12.870 1.00 51.47 120 GLY A CA 1
ATOM 989 C C . GLY A 1 120 ? 1.056 9.914 13.067 1.00 51.47 120 GLY A C 1
ATOM 990 O O . GLY A 1 120 ? 0.797 10.559 14.086 1.00 51.47 120 GLY A O 1
ATOM 991 N N . THR A 1 121 ? 1.819 10.414 12.096 1.00 42.59 121 THR A N 1
ATOM 992 C CA . THR A 1 121 ? 2.367 11.775 12.124 1.00 42.59 121 THR A CA 1
ATOM 993 C C . THR A 1 121 ? 1.250 12.811 12.269 1.00 42.59 121 THR A C 1
ATOM 995 O O . THR A 1 121 ? 0.318 12.887 11.469 1.00 42.59 121 THR A O 1
ATOM 998 N N . ARG A 1 122 ? 1.339 13.644 13.310 1.00 40.56 122 ARG A N 1
ATOM 999 C CA . ARG A 1 122 ? 0.500 14.837 13.440 1.00 40.56 122 ARG A CA 1
ATOM 1000 C C . ARG A 1 122 ? 1.024 15.860 12.428 1.00 40.56 122 ARG A C 1
ATOM 1002 O O . ARG A 1 122 ? 2.217 16.161 12.449 1.00 40.56 122 ARG A O 1
ATOM 1009 N N . ARG A 1 123 ? 0.167 16.370 11.530 1.00 39.00 123 ARG A N 1
ATOM 1010 C CA . ARG A 1 123 ? 0.497 17.530 10.675 1.00 39.00 123 ARG A CA 1
ATOM 1011 C C . ARG A 1 123 ? 1.112 18.615 11.563 1.00 39.00 123 ARG A C 1
ATOM 1013 O O . ARG A 1 123 ? 0.575 18.875 12.640 1.00 39.00 123 ARG A O 1
ATOM 1020 N N . ALA A 1 124 ? 2.210 19.227 11.120 1.00 42.38 124 ALA A N 1
ATOM 1021 C CA . ALA A 1 124 ? 2.713 20.433 11.763 1.00 42.38 124 ALA A CA 1
ATOM 1022 C C . ALA A 1 124 ? 1.560 21.443 11.860 1.00 42.38 124 ALA A C 1
ATOM 1024 O O . ALA A 1 124 ? 0.850 21.652 10.870 1.00 42.38 124 ALA A O 1
ATOM 1025 N N . ASN A 1 125 ? 1.352 22.034 13.039 1.00 43.09 125 ASN A N 1
ATOM 1026 C CA . ASN A 1 125 ? 0.529 23.231 13.127 1.00 43.09 125 ASN A CA 1
ATOM 1027 C C . ASN A 1 125 ? 1.219 24.276 12.257 1.00 43.09 125 ASN A C 1
ATOM 1029 O O . ASN A 1 125 ? 2.327 24.713 12.567 1.00 43.09 125 ASN A O 1
ATOM 1033 N N . VAL A 1 126 ? 0.581 24.640 11.149 1.00 50.72 126 VAL A N 1
ATOM 1034 C CA . VAL A 1 126 ? 0.944 25.844 10.409 1.00 50.72 126 VAL A CA 1
ATOM 1035 C C . VAL A 1 126 ? 0.365 27.008 11.205 1.00 50.72 126 VAL A C 1
ATOM 1037 O O . VAL A 1 126 ? -0.635 27.606 10.823 1.00 50.72 126 VAL A O 1
ATOM 1040 N N . ASP A 1 127 ? 0.951 27.268 12.371 1.00 50.53 127 ASP A N 1
ATOM 1041 C CA . ASP A 1 127 ? 0.764 28.544 13.034 1.00 50.53 127 ASP A CA 1
ATOM 1042 C C . ASP A 1 127 ? 1.657 29.533 12.285 1.00 50.53 127 ASP A C 1
ATOM 1044 O O . ASP A 1 127 ? 2.883 29.468 12.338 1.00 50.53 127 ASP A O 1
ATOM 1048 N N . ASN A 1 128 ? 0.989 30.368 11.489 1.00 51.12 128 ASN A N 1
ATOM 1049 C CA . ASN A 1 128 ? 1.503 31.535 10.780 1.00 51.12 128 ASN A CA 1
ATOM 1050 C C . ASN A 1 128 ? 2.766 32.148 11.409 1.00 51.12 128 ASN A C 1
ATOM 1052 O O . ASN A 1 128 ? 2.682 32.666 12.522 1.00 51.12 128 ASN A O 1
ATOM 1056 N N . GLN A 1 129 ? 3.864 32.156 10.643 1.00 41.94 129 GLN A N 1
ATOM 1057 C CA . GLN A 1 129 ? 5.020 33.077 10.665 1.00 41.94 129 GLN A CA 1
ATOM 1058 C C . GLN A 1 129 ? 6.087 32.444 9.742 1.00 41.94 129 GLN A C 1
ATOM 1060 O O . GLN A 1 129 ? 6.595 31.374 10.059 1.00 41.94 129 GLN A O 1
ATOM 1065 N N . TRP A 1 130 ? 6.422 32.945 8.549 1.00 38.69 130 TRP A N 1
ATOM 1066 C CA . TRP A 1 130 ? 6.608 34.317 8.064 1.00 38.69 130 TRP A CA 1
ATOM 1067 C C . TRP A 1 130 ? 6.287 34.423 6.571 1.00 38.69 130 TRP A C 1
ATOM 1069 O O . TRP A 1 130 ? 6.574 33.441 5.848 1.00 38.69 130 TRP A O 1
#